Protein AF-A0A2H3AZ36-F1 (afdb_monomer_lite)

Sequence (146 aa):
MPSKEEVLPPAELITTQDRRTPNEVPVSKGQKMCFSYVYNSMPSIWSKDTGEWILNFLDDDKRRGRLGVCEPALVLVLALDNWRFAMMEIEMIIVELLRVLEFSLPRDGLLIRHYPGSQMVIPLVSGKTGDGAQVPLCVKVVERQA

Radius of gyration: 20.53 Å; chains: 1; bounding box: 47×35×55 Å

pLDDT: mean 74.89, std 15.52, range [36.19, 95.94]

Organism: NCBI:txid1076256

Foldseek 3Di:
DAQAKDKDADPDQDQDPVRDRDRIDTDHHPDDDDAFLCVQQDCVPPNDPSVDDDPQLVDPVVVPDDPPSPDPRPVQVVPDPPSVVVVVVVVVVVVVCVVFKDKDADPVGFDWDADPPDSDRFTDTVPPPVVGGDDDIDMDTDDDDD

Secondary structure (DSSP, 8-state):
--SS-EEEPPSS----TTS---S-EEE-TTPPP---GGGGG-HHHH-S-TTS---GGG-GGGSSS-TTSSS--HHHHHH-TTHHHHHHHHHHHHHHHHHHEEEE--TT---EEEPTT-SS--EEETT-GGG-S----EEEE-----

Structure (mmCIF, N/CA/C/O backbone):
data_AF-A0A2H3AZ36-F1
#
_entry.id   AF-A0A2H3AZ36-F1
#
loop_
_atom_site.group_PDB
_atom_site.id
_atom_site.type_symbol
_atom_site.label_atom_id
_atom_site.label_alt_id
_atom_site.label_comp_id
_atom_site.label_asym_id
_atom_site.label_entity_id
_atom_site.label_seq_id
_atom_site.pdbx_PDB_ins_code
_atom_site.Cartn_x
_atom_site.Cartn_y
_atom_site.Cartn_z
_atom_site.occupancy
_atom_site.B_iso_or_equiv
_atom_site.auth_seq_id
_atom_site.auth_comp_id
_atom_site.auth_asym_id
_atom_site.auth_atom_id
_atom_site.pdbx_PDB_model_num
ATOM 1 N N . MET A 1 1 ? 14.866 -9.751 -16.834 1.00 60.44 1 MET A N 1
ATOM 2 C CA . MET A 1 1 ? 15.917 -9.021 -17.580 1.00 60.44 1 MET A CA 1
ATOM 3 C C . MET A 1 1 ? 15.891 -9.518 -19.015 1.00 60.44 1 MET A C 1
ATOM 5 O O . MET A 1 1 ? 15.841 -10.736 -19.177 1.00 60.44 1 MET A O 1
ATOM 9 N N . PRO A 1 2 ? 15.907 -8.636 -20.025 1.00 69.44 2 PRO A N 1
ATOM 10 C CA . PRO A 1 2 ? 15.908 -9.042 -21.428 1.00 69.44 2 PRO A CA 1
ATOM 11 C C . PRO A 1 2 ? 17.148 -9.884 -21.727 1.00 69.44 2 PRO A C 1
ATOM 13 O O . PRO A 1 2 ? 18.273 -9.473 -21.426 1.00 69.44 2 PRO A O 1
ATOM 16 N N . SER A 1 3 ? 16.952 -11.076 -22.290 1.00 77.19 3 SER A N 1
ATOM 17 C CA . SER A 1 3 ? 18.051 -11.970 -22.681 1.00 77.19 3 SER A CA 1
ATOM 18 C C . SER A 1 3 ? 18.656 -11.596 -24.040 1.00 77.19 3 SER A C 1
ATOM 20 O O . SER A 1 3 ? 19.751 -12.061 -24.377 1.00 77.19 3 SER A O 1
ATOM 22 N N . LYS A 1 4 ? 17.968 -10.735 -24.799 1.00 83.31 4 LYS A N 1
ATOM 23 C CA . LYS A 1 4 ? 18.322 -10.229 -26.129 1.00 83.31 4 LYS A CA 1
ATOM 24 C C . LYS A 1 4 ? 17.857 -8.776 -26.271 1.00 83.31 4 LYS A C 1
ATOM 26 O O . LYS A 1 4 ? 17.109 -8.295 -25.423 1.00 83.31 4 LYS A O 1
ATOM 31 N N . GLU A 1 5 ? 18.331 -8.113 -27.320 1.00 85.75 5 GLU A N 1
ATOM 32 C CA . GLU A 1 5 ? 17.813 -6.812 -27.753 1.00 85.75 5 GLU A CA 1
ATOM 33 C C . GLU A 1 5 ? 16.342 -6.957 -28.149 1.00 85.75 5 GLU A C 1
ATOM 35 O O . GLU A 1 5 ? 15.979 -7.909 -28.846 1.00 85.75 5 GLU A O 1
ATOM 40 N N . GLU A 1 6 ? 15.509 -6.028 -27.700 1.00 84.19 6 GLU A N 1
ATOM 41 C CA . GLU A 1 6 ? 14.070 -6.052 -27.941 1.00 84.19 6 GLU A CA 1
ATOM 42 C C . GLU A 1 6 ? 13.572 -4.637 -28.234 1.00 84.19 6 GLU A C 1
ATOM 44 O O . GLU A 1 6 ? 14.095 -3.654 -27.709 1.00 84.19 6 GLU A O 1
ATOM 49 N N . VAL A 1 7 ? 12.565 -4.524 -29.094 1.00 83.44 7 VAL A N 1
ATOM 50 C CA . VAL A 1 7 ? 11.906 -3.253 -29.397 1.00 83.44 7 VAL A CA 1
ATOM 51 C C . VAL A 1 7 ? 10.455 -3.388 -28.972 1.00 83.44 7 VAL A C 1
ATOM 53 O O . VAL A 1 7 ? 9.731 -4.230 -29.500 1.00 83.44 7 VAL A O 1
ATOM 56 N N . LEU A 1 8 ? 10.044 -2.582 -27.993 1.00 79.38 8 LEU A N 1
ATOM 57 C CA . LEU A 1 8 ? 8.681 -2.594 -27.476 1.00 79.38 8 LEU A CA 1
ATOM 58 C C . LEU A 1 8 ? 7.859 -1.485 -28.146 1.00 79.38 8 LEU A C 1
ATOM 60 O O . LEU A 1 8 ? 8.301 -0.331 -28.163 1.00 79.38 8 LEU A O 1
ATOM 64 N N . PRO A 1 9 ? 6.657 -1.787 -28.666 1.00 76.25 9 PRO A N 1
ATOM 65 C CA . PRO A 1 9 ? 5.740 -0.746 -29.096 1.00 76.25 9 PRO A CA 1
ATOM 66 C C . PRO A 1 9 ? 5.224 0.027 -27.864 1.00 76.25 9 PRO A C 1
ATOM 68 O O . PRO A 1 9 ? 4.875 -0.591 -26.852 1.00 76.25 9 PRO A O 1
ATOM 71 N N . PRO A 1 10 ? 5.155 1.367 -27.912 1.00 71.56 10 PRO A N 1
ATOM 72 C CA . PRO A 1 10 ? 4.511 2.160 -26.877 1.00 71.56 10 PRO A CA 1
ATOM 73 C C . PRO A 1 10 ? 3.030 1.783 -26.767 1.00 71.56 10 PRO A C 1
ATOM 75 O O . PRO A 1 10 ? 2.327 1.723 -27.774 1.00 71.56 10 PRO A O 1
ATOM 78 N N . ALA A 1 11 ? 2.539 1.577 -25.544 1.00 67.88 11 ALA A N 1
ATOM 79 C CA . ALA A 1 11 ? 1.108 1.375 -25.302 1.00 67.88 11 ALA A CA 1
ATOM 80 C C . ALA A 1 11 ? 0.289 2.651 -25.585 1.00 67.88 11 ALA A C 1
ATOM 82 O O . ALA A 1 11 ? -0.858 2.579 -26.014 1.00 67.88 11 ALA A O 1
ATOM 83 N N . GLU A 1 12 ? 0.904 3.818 -25.377 1.00 69.75 12 GLU A N 1
ATOM 84 C CA . GLU A 1 12 ? 0.364 5.141 -25.684 1.00 69.75 12 GLU A CA 1
ATOM 85 C C . GLU A 1 12 ? 1.456 6.009 -26.304 1.00 69.75 12 GLU A C 1
ATOM 87 O O . GLU A 1 12 ? 2.645 5.747 -26.121 1.00 69.75 12 GLU A O 1
ATOM 92 N N . LEU A 1 13 ? 1.066 7.066 -27.018 1.00 68.38 13 LEU A N 1
ATOM 93 C CA . LEU A 1 13 ? 2.015 8.024 -27.579 1.00 68.38 13 LEU A CA 1
ATOM 94 C C . LEU A 1 13 ? 2.757 8.754 -26.454 1.00 68.38 13 LEU A C 1
ATOM 96 O O . LEU A 1 13 ? 2.206 9.615 -25.769 1.00 68.38 13 LEU A O 1
ATOM 100 N N . ILE A 1 14 ? 4.035 8.425 -26.288 1.00 68.56 14 ILE A N 1
ATOM 101 C CA . ILE A 1 14 ? 4.908 9.057 -25.300 1.00 68.56 14 ILE A CA 1
ATOM 102 C C . ILE A 1 14 ? 5.576 10.254 -25.969 1.00 68.56 14 ILE A C 1
ATOM 104 O O . ILE A 1 14 ? 6.218 10.108 -27.005 1.00 68.56 14 ILE A O 1
ATOM 108 N N . THR A 1 15 ? 5.452 11.443 -25.382 1.00 73.12 15 THR A N 1
ATOM 109 C CA . THR A 1 15 ? 6.236 12.607 -25.816 1.00 73.12 15 THR A CA 1
ATOM 110 C C . THR A 1 15 ? 7.503 12.675 -24.975 1.00 73.12 15 THR A C 1
ATOM 112 O O . THR A 1 15 ? 7.434 12.845 -23.757 1.00 73.12 15 THR A O 1
ATOM 115 N N . THR A 1 16 ? 8.667 12.520 -25.602 1.00 73.88 16 THR A N 1
ATOM 116 C CA . THR A 1 16 ? 9.954 12.662 -24.910 1.00 73.88 16 THR A CA 1
ATOM 117 C C . THR A 1 16 ? 10.250 14.131 -24.598 1.00 73.88 16 THR A C 1
ATOM 119 O O . THR A 1 16 ? 9.634 15.034 -25.167 1.00 73.88 16 THR A O 1
ATOM 122 N N . GLN A 1 17 ? 11.217 14.401 -23.710 1.00 74.62 17 GLN A N 1
ATOM 123 C CA . GLN A 1 17 ? 11.655 15.777 -23.410 1.00 74.62 17 GLN A CA 1
ATOM 124 C C . GLN A 1 17 ? 12.080 16.549 -24.671 1.00 74.62 17 GLN A C 1
ATOM 126 O O . GLN A 1 17 ? 11.852 17.754 -24.763 1.00 74.62 17 GLN A O 1
ATOM 131 N N . ASP A 1 18 ? 12.575 15.835 -25.683 1.00 79.81 18 ASP A N 1
ATOM 132 C CA . ASP A 1 18 ? 12.947 16.377 -26.994 1.00 79.81 18 ASP A CA 1
ATOM 133 C C . ASP A 1 18 ? 11.742 16.663 -27.911 1.00 79.81 18 ASP A C 1
ATOM 135 O O . ASP A 1 18 ? 11.917 16.954 -29.096 1.00 79.81 18 ASP A O 1
ATOM 139 N N . ARG A 1 19 ? 10.510 16.545 -27.393 1.00 70.12 19 ARG A N 1
ATOM 140 C CA . ARG A 1 19 ? 9.236 16.671 -28.124 1.00 70.12 19 ARG A CA 1
ATOM 141 C C . ARG A 1 19 ? 9.100 15.710 -29.304 1.00 70.12 19 ARG A C 1
ATOM 143 O O . ARG A 1 19 ? 8.378 15.989 -30.258 1.00 70.12 19 ARG A O 1
ATOM 150 N N . ARG A 1 20 ? 9.785 14.569 -29.244 1.00 73.06 20 ARG A N 1
ATOM 151 C CA . ARG A 1 20 ? 9.627 13.491 -30.221 1.00 73.06 20 ARG A CA 1
ATOM 152 C C . ARG A 1 20 ? 8.598 12.503 -29.693 1.00 73.06 20 ARG A C 1
ATOM 154 O O . ARG A 1 20 ? 8.553 12.228 -28.497 1.00 73.06 20 ARG A O 1
ATOM 161 N N . THR A 1 21 ? 7.799 11.957 -30.596 1.00 69.31 21 THR A N 1
ATOM 162 C CA . THR A 1 21 ? 6.872 10.856 -30.324 1.00 69.31 21 THR A CA 1
ATOM 163 C C . THR A 1 21 ? 7.433 9.593 -30.968 1.00 69.31 21 THR A C 1
ATOM 165 O O . THR A 1 21 ? 7.112 9.304 -32.123 1.00 69.31 21 THR A O 1
ATOM 168 N N . PRO A 1 22 ? 8.369 8.894 -30.306 1.00 71.06 22 PRO A N 1
ATOM 169 C CA . PRO A 1 22 ? 8.894 7.646 -30.832 1.00 71.06 22 PRO A CA 1
ATOM 170 C C . PRO A 1 22 ? 7.781 6.592 -30.877 1.00 71.06 22 PRO A C 1
ATOM 172 O O . PRO A 1 22 ? 7.074 6.383 -29.895 1.00 71.06 22 PRO A O 1
ATOM 175 N N . ASN A 1 23 ? 7.652 5.918 -32.021 1.00 73.19 23 ASN A N 1
ATOM 176 C CA . ASN A 1 23 ? 6.723 4.798 -32.208 1.00 73.19 23 ASN A CA 1
ATOM 177 C C . ASN A 1 23 ? 7.281 3.471 -31.670 1.00 73.19 23 ASN A C 1
ATOM 179 O O . ASN A 1 23 ? 6.600 2.454 -31.727 1.00 73.19 23 ASN A O 1
ATOM 183 N N . GLU A 1 24 ? 8.519 3.476 -31.177 1.00 79.75 24 GLU A N 1
ATOM 184 C CA . GLU A 1 24 ? 9.259 2.298 -30.739 1.00 79.75 24 GLU A CA 1
ATOM 185 C C . GLU A 1 24 ? 10.145 2.661 -29.544 1.00 79.75 24 GLU A C 1
ATOM 187 O O . GLU A 1 24 ? 10.809 3.702 -29.541 1.00 79.75 24 GLU A O 1
ATOM 192 N N . VAL A 1 25 ? 10.159 1.799 -28.528 1.00 82.44 25 VAL A N 1
ATOM 193 C CA . VAL A 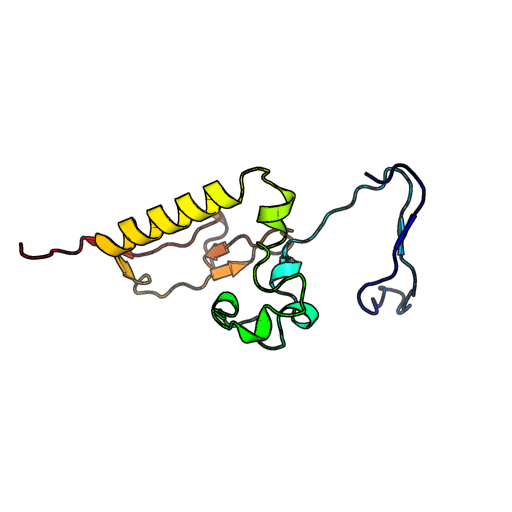1 25 ? 11.020 1.925 -27.350 1.00 82.44 25 VAL A CA 1
ATOM 194 C C . VAL A 1 25 ? 12.080 0.823 -27.414 1.00 82.44 25 VAL A C 1
ATOM 196 O O . VAL A 1 25 ? 11.759 -0.341 -27.155 1.00 82.44 25 VAL A O 1
ATOM 199 N N . PRO A 1 26 ? 13.338 1.145 -27.770 1.00 84.12 26 PRO A N 1
ATOM 200 C CA . PRO A 1 26 ? 14.409 0.160 -27.786 1.00 84.12 26 PRO A CA 1
ATOM 201 C C . PRO A 1 26 ? 14.804 -0.222 -26.357 1.00 84.12 26 PRO A C 1
ATOM 203 O O . PRO A 1 26 ? 14.949 0.631 -25.477 1.00 84.12 26 PRO A O 1
ATOM 206 N N . VAL A 1 27 ? 14.999 -1.517 -26.141 1.00 87.12 27 VAL A N 1
ATOM 207 C CA . VAL A 1 27 ? 15.412 -2.113 -24.875 1.00 87.12 27 VAL A CA 1
ATOM 208 C C . VAL A 1 27 ? 16.683 -2.914 -25.105 1.00 87.12 27 VAL A C 1
ATOM 210 O O . VAL A 1 27 ? 16.680 -3.928 -25.808 1.00 87.12 27 VAL A O 1
ATOM 213 N N . SER A 1 28 ? 17.757 -2.507 -24.432 1.00 89.38 28 SER A N 1
ATOM 214 C CA . SER A 1 28 ? 19.023 -3.225 -24.520 1.00 89.38 28 SER A CA 1
ATOM 215 C C . SER A 1 28 ? 19.029 -4.522 -23.720 1.00 89.38 28 SER A C 1
ATOM 217 O O . SER A 1 28 ? 18.405 -4.643 -22.657 1.00 89.38 28 SER A O 1
ATOM 219 N N . LYS A 1 29 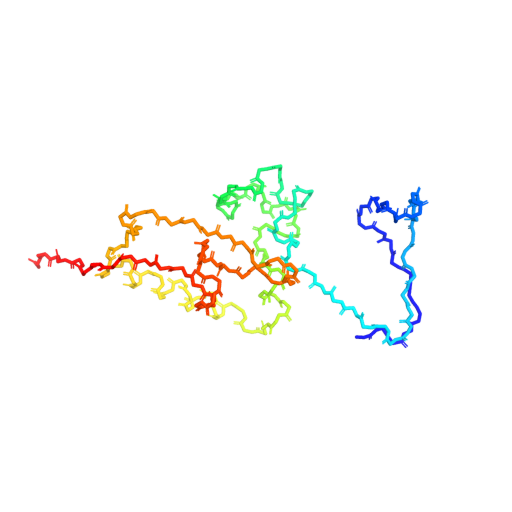? 19.807 -5.502 -24.187 1.00 87.00 29 LYS A N 1
ATOM 220 C CA . LYS A 1 29 ? 20.042 -6.742 -23.446 1.00 87.00 29 LYS A CA 1
ATOM 221 C C . LYS A 1 29 ? 20.581 -6.425 -22.048 1.00 87.00 29 LYS A C 1
ATOM 223 O O . LYS A 1 29 ? 21.545 -5.684 -21.882 1.00 87.00 29 LYS A O 1
ATOM 228 N N . GLY A 1 30 ? 19.973 -7.023 -21.024 1.00 85.62 30 GLY A N 1
ATOM 229 C CA . GLY A 1 30 ? 20.356 -6.795 -19.628 1.00 85.62 30 GLY A CA 1
ATOM 230 C C . GLY A 1 30 ? 19.925 -5.443 -19.042 1.00 85.62 30 GLY A C 1
ATOM 231 O O . GLY A 1 30 ? 20.242 -5.176 -17.882 1.00 85.62 30 GLY A O 1
ATOM 232 N N . GLN A 1 31 ? 19.181 -4.612 -19.782 1.00 87.62 31 GLN A N 1
ATOM 233 C CA . GLN A 1 31 ? 18.624 -3.368 -19.254 1.00 87.62 31 GLN A CA 1
ATOM 234 C C . GLN A 1 31 ? 17.679 -3.659 -18.083 1.00 87.62 31 GLN A C 1
ATOM 236 O O . GLN A 1 31 ? 16.770 -4.492 -18.173 1.00 87.62 31 GLN A O 1
ATOM 241 N N . LYS A 1 32 ? 17.889 -2.949 -16.968 1.00 83.75 32 LYS A N 1
ATOM 242 C CA . LYS A 1 32 ? 16.994 -3.023 -15.814 1.00 83.75 32 LYS A CA 1
ATOM 243 C C . LYS A 1 32 ? 15.703 -2.287 -16.147 1.00 83.75 32 LYS A C 1
ATOM 245 O O . LYS A 1 32 ? 15.716 -1.081 -16.375 1.00 83.75 32 LYS A O 1
ATOM 250 N N . MET A 1 33 ? 14.600 -3.019 -16.149 1.00 78.75 33 MET A N 1
ATOM 251 C CA . MET A 1 33 ? 13.264 -2.446 -16.240 1.00 78.75 33 MET A CA 1
ATOM 252 C C . MET A 1 33 ? 12.680 -2.310 -14.849 1.00 78.75 33 MET A C 1
ATOM 254 O O . MET A 1 33 ? 12.872 -3.190 -14.008 1.00 78.75 33 MET A O 1
ATOM 258 N N . CYS A 1 34 ? 11.932 -1.235 -14.636 1.00 74.50 34 CYS A N 1
ATOM 259 C CA . CYS A 1 34 ? 11.030 -1.161 -13.510 1.00 74.50 34 CYS A CA 1
ATOM 260 C C . CYS A 1 34 ? 9.603 -0.949 -14.002 1.00 74.50 34 CYS A C 1
ATOM 262 O O . CYS A 1 34 ? 9.355 -0.105 -14.863 1.00 74.50 34 CYS A O 1
ATOM 264 N N . PHE A 1 35 ? 8.684 -1.725 -13.441 1.00 73.44 35 PHE A N 1
ATOM 265 C CA . PHE A 1 35 ? 7.263 -1.608 -13.699 1.00 73.44 35 PHE A CA 1
ATOM 266 C C . PHE A 1 35 ? 6.648 -0.728 -12.621 1.00 73.44 35 PHE A C 1
ATOM 268 O O . PHE A 1 35 ? 6.854 -0.951 -11.429 1.00 73.44 35 PHE A O 1
ATOM 275 N N . SER A 1 36 ? 5.903 0.286 -13.045 1.00 72.06 36 SER A N 1
ATOM 276 C CA . SER A 1 36 ? 5.182 1.138 -12.112 1.00 72.06 36 SER A CA 1
ATOM 277 C C . SER A 1 36 ? 3.828 0.522 -11.785 1.00 72.06 36 SER A C 1
ATOM 279 O O . SER A 1 36 ? 3.040 0.217 -12.681 1.00 72.06 36 SER A O 1
ATOM 281 N N . TYR A 1 37 ? 3.520 0.390 -10.497 1.00 70.38 37 TYR A N 1
ATOM 282 C CA . TYR A 1 37 ? 2.233 -0.138 -10.043 1.00 70.38 37 TYR A CA 1
ATOM 283 C C . TYR A 1 37 ? 1.095 0.883 -10.171 1.00 70.38 37 TYR A C 1
ATOM 285 O O . TYR A 1 37 ? -0.069 0.528 -9.978 1.00 70.38 37 TYR A O 1
ATOM 293 N N . VAL A 1 38 ? 1.411 2.126 -10.564 1.00 66.81 38 VAL A N 1
ATOM 294 C CA . VAL A 1 38 ? 0.425 3.160 -10.930 1.00 66.81 38 VAL A CA 1
ATOM 295 C C . VAL A 1 38 ? -0.405 2.779 -12.160 1.00 66.81 38 VAL A C 1
ATOM 297 O O . VAL A 1 38 ? -1.424 3.411 -12.416 1.00 66.81 38 VAL A O 1
ATOM 300 N N . TYR A 1 39 ? -0.019 1.718 -12.885 1.00 71.62 39 TYR A N 1
ATOM 301 C CA . TYR A 1 39 ? -0.851 1.077 -13.907 1.00 71.62 39 TYR A CA 1
ATOM 302 C C . TYR A 1 39 ? -2.285 0.831 -13.415 1.00 71.62 39 TYR A C 1
ATOM 304 O O . TYR A 1 39 ? -3.239 1.068 -14.151 1.00 71.62 39 TYR A O 1
ATOM 312 N N . ASN A 1 40 ? -2.449 0.423 -12.149 1.00 70.88 40 ASN A N 1
ATOM 313 C CA . ASN A 1 40 ? -3.757 0.131 -11.547 1.00 70.88 40 ASN A CA 1
ATOM 314 C C . ASN A 1 40 ? -4.632 1.380 -11.325 1.00 70.88 40 ASN A C 1
ATOM 316 O O . ASN A 1 40 ? -5.760 1.270 -10.859 1.00 70.88 40 ASN A O 1
ATOM 320 N N . SER A 1 41 ? -4.113 2.570 -11.625 1.00 69.69 41 SER A N 1
ATOM 321 C CA . SER A 1 41 ? -4.818 3.849 -11.507 1.00 69.69 41 SER A CA 1
ATOM 322 C C . SER A 1 41 ? -4.815 4.625 -12.828 1.00 69.69 41 SER A C 1
ATOM 324 O O . SER A 1 41 ? -5.100 5.821 -12.835 1.00 69.69 41 SER A O 1
ATOM 326 N N . MET A 1 42 ? -4.464 3.972 -13.944 1.00 73.00 42 MET A N 1
ATOM 327 C CA . MET A 1 42 ? -4.333 4.618 -15.248 1.00 73.00 42 MET A CA 1
ATOM 328 C C . MET A 1 42 ? -5.699 4.737 -15.959 1.00 73.00 42 MET A C 1
ATOM 330 O O . MET A 1 42 ? -6.321 3.707 -16.241 1.00 73.00 42 MET A O 1
ATOM 334 N N . PRO A 1 43 ? -6.173 5.957 -16.294 1.00 71.50 43 PRO A N 1
ATOM 335 C CA . PRO A 1 43 ? -7.524 6.155 -16.837 1.00 71.50 43 PRO A CA 1
ATOM 336 C C . PRO A 1 43 ? -7.796 5.512 -18.188 1.00 71.50 43 PRO A C 1
ATOM 338 O O . PRO A 1 43 ? -8.928 5.127 -18.482 1.00 71.50 43 PRO A O 1
ATOM 341 N N . SER A 1 44 ? -6.765 5.373 -19.015 1.00 70.56 44 SER A N 1
ATOM 342 C CA . SER A 1 44 ? -6.875 4.724 -20.320 1.00 70.56 44 SER A CA 1
ATOM 343 C C . SER A 1 44 ? -7.231 3.241 -20.231 1.00 70.56 44 SER A C 1
ATOM 345 O O . SER A 1 44 ? -7.815 2.702 -21.168 1.00 70.56 44 SER A O 1
ATOM 347 N N . ILE A 1 45 ? -6.931 2.595 -19.101 1.00 70.56 45 ILE A N 1
ATOM 348 C CA . ILE A 1 45 ? -7.195 1.173 -18.861 1.00 70.56 45 ILE A CA 1
ATOM 349 C C . ILE A 1 45 ? -8.419 0.992 -17.959 1.00 70.56 45 ILE A C 1
ATOM 351 O O . ILE A 1 45 ? -9.296 0.183 -18.259 1.00 70.56 45 ILE A O 1
ATOM 355 N N . TRP A 1 46 ? -8.498 1.760 -16.869 1.00 67.75 46 TRP A N 1
ATOM 356 C CA . TRP A 1 46 ? -9.469 1.546 -15.790 1.00 67.75 46 TRP A CA 1
ATOM 357 C C . TRP A 1 46 ? -10.720 2.441 -15.863 1.00 67.75 46 TRP A C 1
ATOM 359 O O . TRP A 1 46 ? -11.552 2.374 -14.961 1.00 67.75 46 TRP A O 1
ATOM 369 N N . SER A 1 47 ? -10.912 3.190 -16.961 1.00 61.28 47 SER A N 1
ATOM 370 C CA . SER A 1 47 ? -11.957 4.214 -17.205 1.00 61.28 47 SER A CA 1
ATOM 371 C C . SER A 1 47 ? -11.627 5.614 -16.666 1.00 61.28 47 SER A C 1
ATOM 373 O O . SER A 1 47 ? -10.695 5.787 -15.896 1.00 61.28 47 SER A O 1
ATOM 375 N N . LYS A 1 48 ? -12.365 6.640 -17.117 1.00 57.22 48 LYS A N 1
ATOM 376 C CA . LYS A 1 48 ? -12.031 8.067 -16.924 1.00 57.22 48 LYS A CA 1
ATOM 377 C C . LYS A 1 48 ? -12.068 8.535 -15.458 1.00 57.22 48 LYS A C 1
ATOM 379 O O . LYS A 1 48 ? -11.361 9.483 -15.129 1.00 57.22 48 LYS A O 1
ATOM 384 N N . ASP A 1 49 ? -12.817 7.849 -14.595 1.00 57.34 49 ASP A N 1
ATOM 385 C CA . ASP A 1 49 ? -13.011 8.213 -13.184 1.00 57.34 49 ASP A CA 1
ATOM 386 C C . ASP A 1 49 ? -12.101 7.404 -12.242 1.00 57.34 49 ASP A C 1
ATOM 388 O O . ASP A 1 49 ? -12.540 6.819 -11.256 1.00 57.34 49 ASP A O 1
ATOM 392 N N . THR A 1 50 ? -10.792 7.371 -12.513 1.00 55.19 50 THR A N 1
ATOM 393 C CA . THR A 1 50 ? -9.802 6.643 -11.682 1.00 55.19 50 THR A CA 1
ATOM 394 C C . THR A 1 50 ? -9.554 7.241 -10.297 1.00 55.19 50 THR A C 1
ATOM 396 O O . THR A 1 50 ? -8.707 6.740 -9.557 1.00 55.19 50 THR A O 1
ATOM 399 N N . GLY A 1 51 ? -10.236 8.337 -9.959 1.00 57.84 51 GLY A N 1
ATOM 400 C CA . GLY A 1 51 ? -10.198 8.950 -8.632 1.00 57.84 51 GLY A CA 1
ATOM 401 C C . GLY A 1 51 ? -11.224 8.369 -7.661 1.00 57.84 51 GLY A C 1
ATOM 402 O O . GLY A 1 51 ? -11.089 8.574 -6.456 1.00 57.84 51 GLY A O 1
ATOM 403 N N . GLU A 1 52 ? -12.224 7.643 -8.161 1.00 61.03 52 GLU A N 1
ATOM 404 C CA . GLU A 1 52 ? -13.263 7.035 -7.337 1.00 61.03 52 GLU A CA 1
ATOM 405 C C . GLU A 1 52 ? -13.034 5.532 -7.199 1.00 61.03 52 GLU A C 1
ATOM 407 O O . GLU A 1 52 ? -12.583 4.844 -8.118 1.00 61.03 52 GLU A O 1
ATOM 412 N N . TRP A 1 53 ? -13.328 5.002 -6.014 1.00 60.91 53 TRP A N 1
ATOM 413 C CA . TRP A 1 53 ? -13.276 3.567 -5.793 1.00 60.91 53 TRP A CA 1
ATOM 414 C C . TRP A 1 53 ? -14.525 2.923 -6.395 1.00 60.91 53 TRP A C 1
ATOM 416 O O . TRP A 1 53 ? -15.624 3.065 -5.862 1.00 60.91 53 TRP A O 1
ATOM 426 N N . ILE A 1 54 ? -14.356 2.226 -7.517 1.00 59.47 54 ILE A N 1
ATOM 427 C CA . ILE A 1 54 ? -15.458 1.582 -8.234 1.00 59.47 54 ILE A CA 1
ATOM 428 C C . ILE A 1 54 ? -15.367 0.062 -8.054 1.00 59.47 54 ILE A C 1
ATOM 430 O O . ILE A 1 54 ? -14.390 -0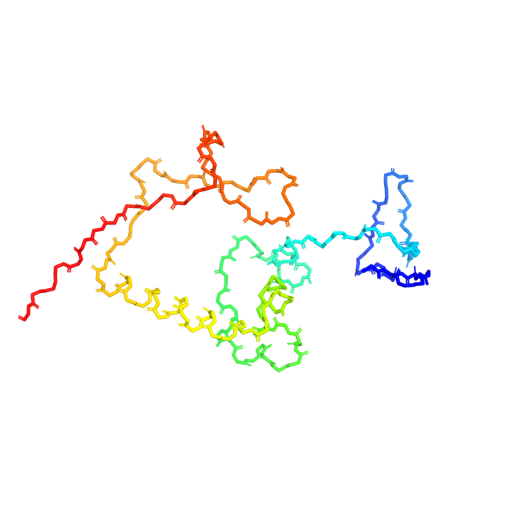.567 -8.463 1.00 59.47 54 ILE A O 1
ATOM 434 N N . LEU A 1 55 ? -16.427 -0.551 -7.514 1.00 57.16 55 LEU A N 1
ATOM 435 C CA . LEU A 1 55 ? -16.635 -2.009 -7.443 1.00 57.16 55 LEU A CA 1
ATOM 436 C C . LEU A 1 55 ? -16.961 -2.614 -8.827 1.00 57.16 55 LEU A C 1
ATOM 438 O O . LEU A 1 55 ? -17.947 -3.323 -9.017 1.00 57.16 55 LEU A O 1
ATOM 442 N N . ASN A 1 56 ? -16.130 -2.354 -9.835 1.00 58.41 56 ASN A N 1
ATOM 443 C CA . ASN A 1 56 ? -16.366 -2.833 -11.204 1.00 58.41 56 ASN A CA 1
ATOM 444 C C . ASN A 1 56 ? -16.319 -4.369 -11.343 1.00 58.41 56 ASN A C 1
ATOM 446 O O . ASN A 1 56 ? -16.680 -4.895 -12.393 1.00 58.41 56 ASN A O 1
ATOM 450 N N . PHE A 1 57 ? -15.904 -5.094 -10.300 1.00 55.88 57 PHE A N 1
ATOM 451 C CA . PHE A 1 57 ? -15.825 -6.556 -10.288 1.00 55.88 57 PHE A CA 1
ATOM 452 C C . PHE A 1 57 ? -17.176 -7.268 -10.093 1.00 55.88 57 PHE A C 1
ATOM 454 O O . PHE A 1 57 ? -17.246 -8.483 -10.304 1.00 55.88 57 PHE A O 1
ATOM 461 N N . LEU A 1 58 ? -18.229 -6.547 -9.683 1.00 53.34 58 LEU A N 1
ATOM 462 C CA . LEU A 1 58 ? -19.579 -7.098 -9.481 1.00 53.34 58 LEU A CA 1
ATOM 463 C C . LEU A 1 58 ? -20.450 -7.084 -10.746 1.00 53.34 58 LEU A C 1
ATOM 465 O O . LEU A 1 58 ? -21.532 -7.661 -10.745 1.00 53.34 58 LEU A O 1
ATOM 469 N N . ASP A 1 59 ? -19.998 -6.421 -11.807 1.00 57.56 59 ASP A N 1
ATOM 470 C CA . ASP A 1 59 ? -20.776 -6.207 -13.025 1.00 57.56 59 ASP A CA 1
ATOM 471 C C . ASP A 1 59 ? -20.481 -7.326 -14.043 1.00 57.56 59 ASP A C 1
ATOM 473 O O . ASP A 1 59 ? -19.443 -7.326 -14.716 1.00 57.56 59 ASP A O 1
ATOM 477 N N . ASP A 1 60 ? -21.365 -8.327 -14.113 1.00 54.12 60 ASP A N 1
ATOM 478 C CA . ASP A 1 60 ? -21.174 -9.549 -14.912 1.00 54.12 60 ASP A CA 1
ATOM 479 C C . ASP A 1 60 ? -21.018 -9.274 -16.419 1.00 54.12 60 ASP A C 1
ATOM 481 O O . ASP A 1 60 ? -20.254 -9.966 -17.101 1.00 54.12 60 ASP A O 1
ATOM 485 N N . ASP A 1 61 ? -21.650 -8.218 -16.937 1.00 55.03 61 ASP A N 1
ATOM 486 C CA . ASP A 1 61 ? -21.569 -7.842 -18.354 1.00 55.03 61 ASP A CA 1
ATOM 487 C C . ASP A 1 61 ? -20.174 -7.338 -18.759 1.00 55.03 61 ASP A C 1
ATOM 489 O O . ASP A 1 61 ? -19.783 -7.435 -19.925 1.00 55.03 61 ASP A O 1
ATOM 493 N N . LYS A 1 62 ? -19.358 -6.869 -17.804 1.00 50.28 62 LYS A N 1
ATOM 494 C CA . LYS A 1 62 ? -17.978 -6.424 -18.068 1.00 50.28 62 LYS A CA 1
ATOM 495 C C . LYS A 1 62 ? -16.960 -7.569 -18.044 1.00 50.28 62 LYS A C 1
ATOM 497 O O . LYS A 1 62 ? -15.831 -7.369 -18.491 1.00 50.28 62 LYS A O 1
ATOM 502 N N . ARG A 1 63 ? -17.340 -8.771 -17.586 1.00 46.41 63 ARG A N 1
ATOM 503 C CA . ARG A 1 63 ? -16.454 -9.952 -17.507 1.00 46.41 63 ARG A CA 1
ATOM 504 C C . ARG A 1 63 ? -16.209 -10.621 -18.863 1.00 46.41 63 ARG A C 1
ATOM 506 O O . ARG A 1 63 ? -15.181 -11.270 -19.055 1.00 46.41 63 ARG A O 1
ATOM 513 N N . ARG A 1 64 ? -17.126 -10.472 -19.825 1.00 36.75 64 ARG A N 1
ATOM 514 C CA . ARG A 1 64 ? -17.023 -11.094 -21.154 1.00 36.75 64 ARG A CA 1
ATOM 515 C C . ARG A 1 64 ? -16.250 -10.197 -22.121 1.00 36.75 64 ARG A C 1
ATOM 517 O O . ARG A 1 64 ? -16.809 -9.297 -22.731 1.00 36.75 64 ARG A O 1
ATOM 524 N N . GLY A 1 65 ? -14.959 -10.473 -22.291 1.00 38.00 65 GLY A N 1
ATOM 525 C CA . GLY A 1 65 ? -14.176 -9.956 -23.425 1.00 38.00 65 GLY A CA 1
ATOM 526 C C . GLY A 1 65 ? -13.045 -8.990 -23.080 1.00 38.00 65 GLY A C 1
ATOM 527 O O . GLY A 1 65 ? -12.345 -8.541 -23.981 1.00 38.00 65 GLY A O 1
ATOM 528 N N . ARG A 1 66 ? -12.813 -8.705 -21.796 1.00 38.47 66 ARG A N 1
ATOM 529 C CA . ARG A 1 66 ? -11.608 -8.013 -21.330 1.00 38.47 66 ARG A CA 1
ATOM 530 C C . ARG A 1 66 ? -10.864 -8.915 -20.359 1.00 38.47 66 ARG A C 1
ATOM 532 O O . ARG A 1 66 ? -11.305 -9.113 -19.230 1.00 38.47 66 ARG A O 1
ATOM 539 N N . LEU A 1 67 ? -9.746 -9.461 -20.827 1.00 36.19 67 LEU A N 1
ATOM 540 C CA . LEU A 1 67 ? -8.673 -9.972 -19.979 1.00 36.19 67 LEU A CA 1
ATOM 541 C C . LEU A 1 67 ? -8.295 -8.813 -19.031 1.00 36.19 67 LEU A C 1
ATOM 543 O O . LEU A 1 67 ? -7.655 -7.863 -19.472 1.00 36.19 67 LEU A O 1
ATOM 547 N N . GLY A 1 68 ? -8.849 -8.768 -17.815 1.00 38.81 68 GLY A N 1
ATOM 548 C CA . GLY A 1 68 ? -8.590 -7.657 -16.886 1.00 38.81 68 GLY A CA 1
ATOM 549 C C . GLY A 1 68 ? -9.708 -7.218 -15.934 1.00 38.81 68 GLY A C 1
ATOM 550 O O . GLY A 1 68 ? -9.432 -6.413 -15.056 1.00 38.81 68 GLY A O 1
ATOM 551 N N . VAL A 1 69 ? -10.951 -7.713 -16.031 1.00 42.06 69 VAL A N 1
ATOM 552 C CA . VAL A 1 69 ? -12.037 -7.224 -15.133 1.00 42.06 69 VAL A CA 1
ATOM 553 C C . VAL A 1 69 ? -12.126 -7.975 -13.793 1.00 42.06 69 VAL A C 1
ATOM 555 O O . VAL A 1 69 ? -12.721 -7.486 -12.836 1.00 42.06 69 VAL A O 1
ATOM 558 N N . CYS A 1 70 ? -11.459 -9.119 -13.666 1.00 42.44 70 CYS A N 1
ATOM 559 C CA . CYS A 1 70 ? -11.230 -9.800 -12.385 1.00 42.44 70 CYS A CA 1
ATOM 560 C C . CYS A 1 70 ? -9.813 -10.386 -12.332 1.00 42.44 70 CYS A C 1
ATOM 562 O O . CYS A 1 70 ? -9.607 -11.471 -11.793 1.00 42.44 70 CYS A O 1
ATOM 564 N N . GLU A 1 71 ? -8.840 -9.707 -12.938 1.00 45.56 71 GLU A N 1
ATOM 565 C CA . GLU A 1 71 ? -7.443 -10.060 -12.709 1.00 45.56 71 GLU A CA 1
ATOM 566 C C . GLU A 1 71 ? -6.922 -9.175 -11.578 1.00 45.56 71 GLU A C 1
ATOM 568 O O . GLU A 1 71 ? -7.183 -7.968 -11.587 1.00 45.56 71 GLU A O 1
ATOM 573 N N . PRO A 1 72 ? -6.263 -9.757 -10.562 1.00 50.44 72 PRO A N 1
ATOM 574 C CA . PRO A 1 72 ? -5.663 -8.978 -9.497 1.00 50.44 72 PRO A CA 1
ATOM 575 C C . PRO A 1 72 ? -4.843 -7.834 -10.089 1.00 50.44 72 PRO A C 1
ATOM 577 O O . PRO A 1 72 ? -4.230 -8.002 -11.146 1.00 50.44 72 PRO A O 1
ATOM 580 N N . ALA A 1 73 ? -4.808 -6.691 -9.392 1.00 55.91 73 ALA A N 1
ATOM 581 C CA . ALA A 1 73 ? -3.820 -5.645 -9.647 1.00 55.91 73 ALA A CA 1
ATOM 582 C C . ALA A 1 73 ? -2.497 -6.318 -10.027 1.00 55.91 73 ALA A C 1
ATOM 584 O O . ALA A 1 73 ? -2.127 -7.271 -9.342 1.00 55.91 73 ALA A O 1
ATOM 585 N N . LEU A 1 74 ? -1.807 -5.868 -11.085 1.00 53.12 74 LEU A N 1
ATOM 586 C CA . LEU A 1 74 ? -0.584 -6.513 -11.615 1.00 53.12 74 LEU A CA 1
ATOM 587 C C . LEU A 1 74 ? 0.366 -7.017 -10.502 1.00 53.12 74 LEU A C 1
ATOM 589 O O . LEU A 1 74 ? 1.028 -8.040 -10.637 1.00 53.12 74 LEU A O 1
ATOM 593 N N . VAL A 1 75 ? 0.378 -6.286 -9.381 1.00 56.06 75 VAL A N 1
ATOM 594 C CA . VAL A 1 75 ? 0.990 -6.607 -8.086 1.00 56.06 75 VAL A CA 1
ATOM 595 C C . VAL A 1 75 ? 0.764 -8.056 -7.620 1.00 56.06 75 VAL A C 1
ATOM 597 O O . VAL A 1 75 ? 1.725 -8.720 -7.265 1.00 56.06 75 VAL A O 1
ATOM 600 N N . LEU A 1 76 ? -0.476 -8.543 -7.579 1.00 53.03 76 LEU A N 1
ATOM 601 C CA . LEU A 1 76 ? -0.859 -9.814 -6.954 1.00 53.03 76 LEU A CA 1
ATOM 602 C C . LEU A 1 76 ? -0.656 -11.010 -7.893 1.00 53.03 76 LEU A C 1
ATOM 604 O O . LEU A 1 76 ? -0.164 -12.039 -7.440 1.00 53.03 76 LEU A O 1
ATOM 608 N N . VAL A 1 77 ? -0.972 -10.872 -9.189 1.00 55.88 77 VAL A N 1
ATOM 609 C CA . VAL A 1 77 ? -0.775 -11.959 -10.174 1.00 55.88 77 VAL A CA 1
ATOM 610 C C . VAL A 1 77 ? 0.704 -12.242 -10.403 1.00 55.88 77 VAL A C 1
ATOM 612 O O . VAL A 1 77 ? 1.095 -13.397 -10.525 1.00 55.88 77 VAL A O 1
ATOM 615 N N . LEU A 1 78 ? 1.533 -11.197 -10.475 1.00 55.69 78 LEU A N 1
ATOM 616 C CA . LEU A 1 78 ? 2.947 -11.355 -10.813 1.00 55.69 78 LEU A CA 1
ATOM 617 C C . LEU A 1 78 ? 3.826 -11.724 -9.614 1.00 55.69 78 LEU A C 1
ATOM 619 O O . LEU A 1 78 ? 4.928 -12.225 -9.821 1.00 55.69 78 LEU A O 1
ATOM 623 N N . ALA A 1 79 ? 3.392 -11.442 -8.382 1.00 57.19 79 ALA A N 1
ATOM 624 C CA . ALA A 1 79 ? 4.253 -11.586 -7.210 1.00 57.19 79 ALA A CA 1
ATOM 625 C C . ALA A 1 79 ? 4.076 -12.904 -6.446 1.00 57.19 79 ALA A C 1
ATOM 627 O O . ALA A 1 79 ? 4.982 -13.258 -5.693 1.00 57.19 79 ALA A O 1
ATOM 628 N N . LEU A 1 80 ? 2.943 -13.611 -6.579 1.00 64.00 80 LEU A N 1
ATOM 629 C CA . LEU A 1 80 ? 2.617 -14.745 -5.705 1.00 64.00 80 LEU A CA 1
ATOM 630 C C . LEU A 1 80 ? 1.894 -15.880 -6.448 1.00 64.00 80 LEU A C 1
ATOM 632 O O . LEU A 1 80 ? 0.735 -15.736 -6.838 1.00 64.00 80 LEU A O 1
ATOM 636 N N . ASP A 1 81 ? 2.522 -17.059 -6.510 1.00 72.19 81 ASP A N 1
ATOM 637 C CA . ASP A 1 81 ? 1.905 -18.299 -7.024 1.00 72.19 81 ASP A CA 1
ATOM 638 C C . ASP A 1 81 ? 0.593 -18.651 -6.291 1.00 72.19 81 ASP A C 1
ATOM 640 O O . ASP A 1 81 ? -0.323 -19.240 -6.862 1.00 72.19 81 ASP A O 1
ATOM 644 N N . ASN A 1 82 ? 0.469 -18.218 -5.031 1.00 75.44 82 ASN A N 1
ATOM 645 C CA . ASN A 1 82 ? -0.668 -18.490 -4.149 1.00 75.44 82 ASN A CA 1
ATOM 646 C C . ASN A 1 82 ? -1.600 -17.281 -3.952 1.00 75.44 82 ASN A C 1
ATOM 648 O O . ASN A 1 82 ? -2.278 -17.189 -2.928 1.00 75.44 82 ASN A O 1
ATOM 652 N N . TRP A 1 83 ? -1.666 -16.345 -4.904 1.00 76.12 83 TRP A N 1
ATOM 653 C CA . TRP A 1 83 ? -2.463 -15.114 -4.761 1.00 76.12 83 TRP A CA 1
ATOM 654 C C . TRP A 1 83 ? -3.935 -15.363 -4.389 1.00 76.12 83 TRP A C 1
ATOM 656 O O . TRP A 1 83 ? -4.520 -14.578 -3.649 1.00 76.12 83 TRP A O 1
ATOM 666 N N . ARG A 1 84 ? -4.535 -16.470 -4.848 1.00 77.88 84 ARG A N 1
ATOM 667 C CA . ARG A 1 84 ? -5.921 -16.841 -4.505 1.00 77.88 84 ARG A CA 1
ATOM 668 C C . ARG A 1 84 ? -6.104 -17.097 -3.013 1.00 77.88 84 ARG A C 1
ATOM 670 O O . ARG A 1 84 ? -7.121 -16.713 -2.450 1.00 77.88 84 ARG A O 1
ATOM 677 N N . PHE A 1 85 ? -5.117 -17.736 -2.390 1.00 83.06 85 PHE A N 1
ATOM 678 C CA . PHE A 1 85 ? -5.130 -17.998 -0.957 1.00 83.06 85 PHE A CA 1
ATOM 679 C C . PHE A 1 85 ? -4.979 -16.693 -0.173 1.00 83.06 85 PHE A C 1
ATOM 681 O O . PHE A 1 85 ? -5.778 -16.425 0.714 1.00 83.06 85 PHE A O 1
ATOM 688 N N . ALA A 1 86 ? -4.048 -15.828 -0.588 1.00 82.81 86 ALA A N 1
ATOM 689 C CA . ALA A 1 86 ? -3.879 -14.507 0.017 1.00 82.81 86 ALA A CA 1
ATOM 690 C C . ALA A 1 86 ? -5.156 -13.650 -0.082 1.00 82.81 86 ALA A C 1
ATOM 692 O O . ALA A 1 86 ? -5.526 -12.985 0.881 1.00 82.81 86 ALA A O 1
ATOM 693 N N . MET A 1 87 ? -5.865 -13.691 -1.217 1.00 81.31 87 MET A N 1
ATOM 694 C CA . MET A 1 87 ? -7.150 -12.995 -1.366 1.00 81.31 87 MET A CA 1
ATOM 695 C C . MET A 1 87 ? -8.203 -13.536 -0.396 1.00 81.31 87 MET A C 1
ATOM 697 O O . MET A 1 87 ? -8.848 -12.749 0.289 1.00 81.31 87 MET A O 1
ATOM 701 N N . MET A 1 88 ? -8.327 -14.861 -0.277 1.00 86.00 88 MET A N 1
ATOM 702 C CA . MET A 1 88 ? -9.258 -15.483 0.668 1.00 86.00 88 MET A CA 1
ATOM 703 C C . MET A 1 88 ? -8.933 -15.114 2.123 1.00 86.00 88 MET A C 1
ATOM 705 O O . MET A 1 88 ? -9.841 -14.829 2.900 1.00 86.00 88 MET A O 1
ATOM 709 N N . GLU A 1 89 ? -7.654 -15.089 2.504 1.00 89.19 89 GLU A N 1
ATOM 710 C CA . GLU A 1 89 ? -7.236 -14.668 3.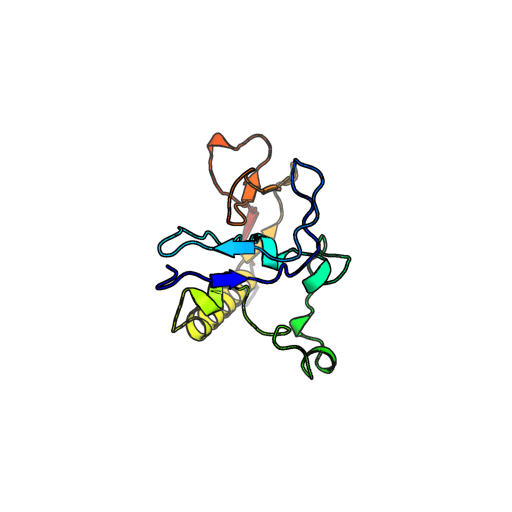845 1.00 89.19 89 GLU A CA 1
ATOM 711 C C . GLU A 1 89 ? -7.595 -13.207 4.120 1.00 89.19 89 GLU A C 1
ATOM 713 O O . GLU A 1 89 ? -8.139 -12.897 5.179 1.00 89.19 89 GLU A O 1
ATOM 718 N N . ILE A 1 90 ? -7.341 -12.312 3.160 1.00 87.31 90 ILE A N 1
ATOM 719 C CA . ILE A 1 90 ? -7.691 -10.893 3.277 1.00 87.31 90 ILE A CA 1
ATOM 720 C C . ILE A 1 90 ? -9.206 -10.728 3.430 1.00 87.31 90 ILE A C 1
ATOM 722 O O . ILE A 1 90 ? -9.650 -10.015 4.328 1.00 87.31 90 ILE A O 1
ATOM 726 N N . GLU A 1 91 ? -10.002 -11.404 2.599 1.00 87.94 91 GLU A N 1
ATOM 727 C CA . GLU A 1 91 ? -11.466 -11.373 2.677 1.00 87.94 91 GLU A CA 1
ATOM 728 C C . GLU A 1 91 ? -11.969 -11.874 4.038 1.00 87.94 91 GLU A C 1
ATOM 730 O O . GLU A 1 91 ? -12.776 -11.199 4.679 1.00 87.94 91 GLU A O 1
ATOM 735 N N . MET A 1 92 ? -11.443 -13.003 4.526 1.00 94.38 92 MET A N 1
ATOM 736 C CA . MET A 1 92 ? -11.798 -13.560 5.836 1.00 94.38 92 MET A CA 1
ATOM 737 C C . MET A 1 92 ? -11.440 -12.616 6.987 1.00 94.38 92 MET A C 1
ATOM 739 O O . MET A 1 92 ? -12.267 -12.377 7.866 1.00 94.38 92 MET A O 1
ATOM 743 N N . ILE A 1 93 ? -10.232 -12.045 6.977 1.00 94.62 93 ILE A N 1
ATOM 744 C CA . ILE A 1 93 ? -9.796 -11.081 7.995 1.00 94.62 93 ILE A CA 1
ATOM 745 C C . ILE A 1 93 ? -10.709 -9.853 7.982 1.00 94.62 93 ILE A C 1
ATOM 747 O O . ILE A 1 93 ? -11.161 -9.425 9.040 1.00 94.62 93 ILE A O 1
ATOM 751 N N . ILE A 1 94 ? -11.023 -9.298 6.807 1.00 92.94 94 ILE A N 1
ATOM 752 C CA . ILE A 1 94 ? -11.905 -8.130 6.692 1.00 92.94 94 ILE A CA 1
ATOM 753 C C . ILE A 1 94 ? -13.293 -8.440 7.261 1.00 92.94 94 ILE A C 1
ATOM 755 O O . ILE A 1 94 ? -13.814 -7.643 8.041 1.00 92.94 94 ILE A O 1
ATOM 759 N N . VAL A 1 95 ? -13.879 -9.590 6.917 1.00 94.06 95 VAL A N 1
ATOM 760 C CA . VAL A 1 95 ? -15.200 -9.997 7.423 1.00 94.06 95 VAL A CA 1
ATOM 761 C C . VAL A 1 95 ? -15.199 -10.107 8.946 1.00 94.06 95 VAL A C 1
ATOM 763 O O . VAL A 1 95 ? -16.088 -9.559 9.597 1.00 94.06 95 VAL A O 1
ATOM 766 N N . GLU A 1 96 ? -14.194 -10.758 9.530 1.00 94.62 96 GLU A N 1
ATOM 767 C CA . GLU A 1 96 ? -14.109 -10.917 10.984 1.00 94.62 96 GLU A CA 1
ATOM 768 C C . GLU A 1 96 ? -13.844 -9.587 11.702 1.00 94.62 96 GLU A C 1
ATOM 770 O O . GLU A 1 96 ? -14.472 -9.304 12.724 1.00 94.62 96 GLU A O 1
ATOM 775 N N . LEU A 1 97 ? -12.995 -8.717 11.145 1.00 95.00 97 LEU A N 1
ATOM 776 C CA . LEU A 1 97 ? -12.779 -7.375 11.689 1.00 95.00 97 LEU A CA 1
ATOM 777 C C . LEU A 1 97 ? -14.071 -6.551 11.668 1.00 95.00 97 LEU A C 1
ATOM 779 O O . LEU A 1 97 ? -14.421 -5.956 12.682 1.00 95.00 97 LEU A O 1
ATOM 783 N N . LEU A 1 98 ? -14.810 -6.548 10.556 1.00 93.62 98 LEU A N 1
ATOM 784 C CA . LEU A 1 98 ? -16.081 -5.821 10.435 1.00 93.62 98 LEU A CA 1
ATOM 785 C C . LEU A 1 98 ? -17.199 -6.416 11.300 1.00 93.62 98 LEU A C 1
ATOM 787 O O . LEU A 1 98 ? -18.158 -5.727 11.647 1.00 93.62 98 LEU A O 1
ATOM 791 N N . ARG A 1 99 ? -17.100 -7.699 11.659 1.00 92.31 99 ARG A N 1
ATOM 792 C CA . ARG A 1 99 ? -18.062 -8.355 12.547 1.00 92.31 99 ARG A CA 1
ATOM 793 C C . ARG A 1 99 ? -17.952 -7.847 13.984 1.00 92.31 99 ARG A C 1
ATOM 795 O O . ARG A 1 99 ? -18.980 -7.736 14.657 1.00 92.31 99 ARG A O 1
ATOM 802 N N . VAL A 1 100 ? -16.730 -7.583 14.448 1.00 95.06 100 VAL A N 1
ATOM 803 C CA . VAL A 1 100 ? -16.436 -7.284 15.860 1.00 95.06 100 VAL A CA 1
ATOM 804 C C . VAL A 1 100 ? -16.036 -5.833 16.114 1.00 95.06 100 VAL A C 1
ATOM 806 O O . VAL A 1 100 ? -16.087 -5.394 17.263 1.00 95.06 100 VAL A O 1
ATOM 809 N N . LEU A 1 101 ? -15.672 -5.077 15.075 1.00 95.94 101 LEU A N 1
ATOM 810 C CA . LEU A 1 101 ? -15.188 -3.705 15.187 1.00 95.94 101 LEU A CA 1
ATOM 811 C C . LEU A 1 101 ? -15.988 -2.730 14.320 1.00 95.94 101 LEU A C 1
ATOM 813 O O . LEU A 1 101 ? -16.341 -3.020 13.179 1.00 95.94 101 LEU A O 1
ATOM 817 N N . GLU A 1 102 ? -16.181 -1.526 14.846 1.00 94.88 102 GLU A N 1
ATOM 818 C CA . GLU A 1 102 ? -16.572 -0.351 14.075 1.00 94.88 102 GLU A CA 1
ATOM 819 C C . GLU A 1 102 ? -15.341 0.504 13.788 1.00 94.88 102 GLU A C 1
ATOM 821 O O . GLU A 1 102 ? -14.542 0.791 14.686 1.00 94.88 102 GLU A O 1
ATOM 826 N N . PHE A 1 103 ? -15.220 0.954 12.541 1.00 93.44 103 PHE A N 1
ATOM 827 C CA . PHE A 1 103 ? -14.138 1.819 12.088 1.00 93.44 103 PHE A CA 1
ATOM 828 C C . PHE A 1 103 ? -14.669 3.221 11.800 1.00 93.44 103 PHE A C 1
ATOM 830 O O . PHE A 1 103 ? -15.710 3.385 11.165 1.00 93.44 103 PHE A O 1
ATOM 837 N N . SER A 1 104 ? -13.935 4.247 12.222 1.00 93.00 104 SER A N 1
ATOM 838 C CA . SER A 1 104 ? -14.219 5.635 11.858 1.00 93.00 104 SER A CA 1
ATOM 839 C C . SER A 1 104 ? -12.940 6.397 11.535 1.00 93.00 104 SER A C 1
ATOM 841 O O . SER A 1 104 ? -11.847 6.035 11.974 1.00 93.00 104 SER A O 1
ATOM 843 N N . LEU A 1 105 ? -13.068 7.494 10.789 1.00 92.31 105 LEU A N 1
ATOM 844 C CA . LEU A 1 105 ? -11.948 8.409 10.582 1.00 92.31 105 LEU A CA 1
ATOM 845 C C . LEU A 1 105 ? -11.620 9.169 11.883 1.00 92.31 105 LEU A C 1
ATOM 847 O O . LEU A 1 105 ? -12.517 9.385 12.709 1.00 92.31 105 LEU A O 1
ATOM 851 N N . PRO A 1 106 ? -10.357 9.593 12.078 1.00 90.94 106 PRO A N 1
ATOM 852 C CA . PRO A 1 106 ? -9.993 10.541 13.127 1.00 90.94 106 PRO A CA 1
ATOM 853 C C . PRO A 1 106 ? -10.842 11.820 13.061 1.00 90.94 106 PRO A C 1
ATOM 855 O O . PRO A 1 106 ? -11.204 12.270 11.973 1.00 90.94 106 PRO A O 1
ATOM 858 N N . ARG A 1 107 ? -11.142 12.431 14.218 1.00 85.69 107 ARG A N 1
ATOM 859 C CA . ARG A 1 107 ? -12.018 13.623 14.301 1.00 85.69 107 ARG A CA 1
ATOM 860 C C . ARG A 1 107 ? -11.501 14.808 13.489 1.00 85.69 107 ARG A C 1
ATOM 862 O O . ARG A 1 107 ? -12.301 15.529 12.907 1.00 85.69 107 ARG A O 1
ATOM 869 N N . ASP A 1 108 ? -10.183 14.962 13.418 1.00 85.75 108 ASP A N 1
ATOM 870 C C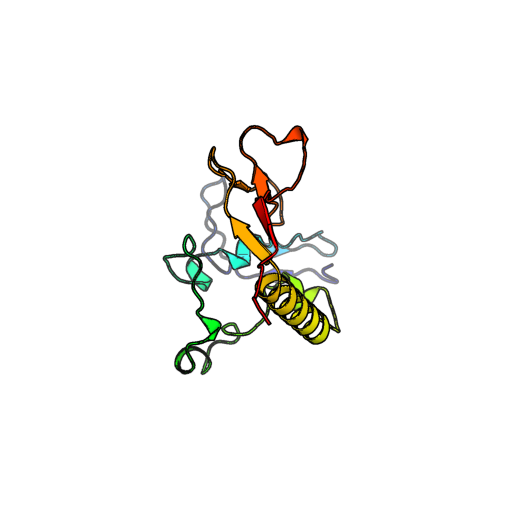A . ASP A 1 108 ? -9.520 16.047 12.685 1.00 85.75 108 ASP A CA 1
ATOM 871 C C . ASP A 1 108 ? -9.462 15.788 11.166 1.00 85.75 108 ASP A C 1
ATOM 873 O O . ASP A 1 108 ? -8.839 16.538 10.415 1.00 85.75 108 ASP A O 1
ATOM 877 N N . GLY A 1 109 ? -10.112 14.715 10.702 1.00 84.75 109 GLY A N 1
ATOM 878 C CA . GLY A 1 109 ? -10.047 14.244 9.330 1.00 84.75 109 GLY A CA 1
ATOM 879 C C . GLY A 1 109 ? -8.758 13.481 9.033 1.00 84.75 109 GLY A C 1
ATOM 880 O O . GLY A 1 109 ? -7.850 13.354 9.857 1.00 84.75 109 GLY A O 1
ATOM 881 N N . LEU A 1 110 ? -8.690 12.931 7.823 1.00 88.12 110 LEU A N 1
ATOM 882 C CA . LEU A 1 110 ? -7.543 12.166 7.359 1.00 88.12 110 LEU A CA 1
ATOM 883 C C . LEU A 1 110 ? -7.239 12.516 5.905 1.00 88.12 110 LEU A C 1
ATOM 885 O O . LEU A 1 110 ? -7.954 12.095 5.000 1.00 88.12 110 LEU A O 1
ATOM 889 N N . LEU A 1 111 ? -6.166 13.278 5.680 1.00 90.50 111 LEU A N 1
ATOM 890 C CA . LEU A 1 111 ? -5.692 13.588 4.333 1.00 90.50 111 LEU A CA 1
ATOM 891 C C . LEU A 1 111 ? -4.510 12.691 3.970 1.00 90.50 111 LEU A C 1
ATOM 893 O O . LEU A 1 111 ? -3.370 12.951 4.368 1.00 90.50 111 LEU A O 1
ATOM 897 N N . ILE A 1 112 ? -4.790 11.655 3.187 1.00 89.69 112 ILE A N 1
ATOM 898 C CA . ILE A 1 112 ? -3.780 10.720 2.689 1.00 89.69 112 ILE A CA 1
ATOM 899 C C . ILE A 1 112 ? -3.231 11.231 1.359 1.00 89.69 112 ILE A C 1
ATOM 901 O O . ILE A 1 112 ? -3.985 11.651 0.483 1.00 89.69 112 ILE A O 1
ATOM 905 N N . ARG A 1 113 ? -1.911 11.177 1.194 1.00 87.12 113 ARG A N 1
ATOM 906 C CA . ARG A 1 113 ? -1.231 11.445 -0.073 1.00 87.12 113 ARG A CA 1
ATOM 907 C C . ARG A 1 113 ? -0.307 10.286 -0.423 1.00 87.12 113 ARG A C 1
ATOM 909 O O . ARG A 1 113 ? 0.232 9.616 0.451 1.00 87.12 113 ARG A O 1
ATOM 916 N N . HIS A 1 114 ? -0.116 10.068 -1.715 1.00 83.88 114 HIS A N 1
ATOM 917 C CA . HIS A 1 114 ? 0.882 9.140 -2.229 1.00 83.88 114 HIS A CA 1
ATOM 918 C C . HIS A 1 114 ? 2.310 9.671 -2.015 1.00 83.88 114 HIS A C 1
ATOM 920 O O . HIS A 1 114 ? 2.553 10.871 -2.174 1.00 83.88 114 HIS A O 1
ATOM 926 N N . TYR A 1 115 ? 3.252 8.787 -1.668 1.00 83.94 115 TYR A N 1
ATOM 927 C CA . TYR A 1 115 ? 4.676 9.134 -1.592 1.00 83.94 115 TYR A CA 1
ATOM 928 C C . TYR A 1 115 ? 5.229 9.498 -2.989 1.00 83.94 115 TYR A C 1
ATOM 930 O O . TYR A 1 115 ? 5.271 8.633 -3.871 1.00 83.94 115 TYR A O 1
ATOM 938 N N . PRO A 1 116 ? 5.717 10.734 -3.210 1.00 76.44 116 PRO A N 1
ATOM 939 C CA . PRO A 1 116 ? 6.189 11.166 -4.523 1.00 76.44 116 PRO A CA 1
ATOM 940 C C . PRO A 1 116 ? 7.421 10.370 -4.972 1.00 76.44 116 PRO A C 1
ATOM 942 O O . PRO A 1 116 ? 8.376 10.200 -4.221 1.00 76.44 116 PRO A O 1
ATOM 945 N N . GLY A 1 117 ? 7.412 9.888 -6.217 1.00 76.00 117 GLY A N 1
ATOM 946 C CA . GLY A 1 117 ? 8.515 9.101 -6.785 1.00 76.00 117 GLY A CA 1
ATOM 947 C C . GLY A 1 117 ? 8.527 7.622 -6.380 1.00 76.00 117 GLY A C 1
ATOM 948 O O . GLY A 1 117 ? 9.401 6.882 -6.829 1.00 76.00 117 GLY A O 1
ATOM 949 N N . SER A 1 118 ? 7.558 7.167 -5.579 1.00 76.56 118 SER A N 1
ATOM 950 C CA . SER A 1 118 ? 7.387 5.741 -5.301 1.00 76.56 118 SER A CA 1
ATOM 951 C C . SER A 1 118 ? 6.796 5.012 -6.508 1.00 76.56 118 SER A C 1
ATOM 953 O O . SER A 1 118 ? 5.823 5.462 -7.111 1.00 76.56 118 SER A O 1
ATOM 955 N N . GLN A 1 119 ? 7.356 3.843 -6.820 1.00 71.69 119 GLN A N 1
ATOM 956 C CA . GLN A 1 119 ? 6.845 2.934 -7.853 1.00 71.69 119 GLN A CA 1
ATOM 957 C C . GLN A 1 119 ? 5.554 2.229 -7.408 1.00 71.69 119 GLN A C 1
ATOM 959 O O . GLN A 1 119 ? 4.755 1.819 -8.247 1.00 71.69 119 GLN A O 1
ATOM 964 N N . MET A 1 120 ? 5.347 2.103 -6.092 1.00 74.06 120 MET A N 1
ATOM 965 C CA . MET A 1 120 ? 4.159 1.535 -5.445 1.00 74.06 120 MET A CA 1
ATOM 966 C C . MET A 1 120 ? 3.279 2.630 -4.847 1.00 74.06 120 MET A C 1
ATOM 968 O O . MET A 1 120 ? 3.782 3.687 -4.458 1.00 74.06 120 MET A O 1
ATOM 972 N N . VAL A 1 121 ? 1.978 2.370 -4.697 1.00 78.25 121 VAL A N 1
ATOM 973 C CA . VAL A 1 121 ? 1.088 3.266 -3.950 1.00 78.25 121 VAL A CA 1
ATOM 974 C C . VAL A 1 121 ? 1.394 3.149 -2.456 1.00 78.25 121 VAL A C 1
ATOM 976 O O . VAL A 1 121 ? 0.980 2.195 -1.811 1.00 78.25 121 VAL A O 1
ATOM 979 N N . ILE A 1 122 ? 2.145 4.110 -1.912 1.00 85.69 122 ILE A N 1
ATOM 980 C CA . ILE A 1 122 ? 2.473 4.182 -0.484 1.00 85.69 122 ILE A CA 1
ATOM 981 C C . ILE A 1 122 ? 1.646 5.313 0.141 1.00 85.69 122 ILE A C 1
ATOM 983 O O . ILE A 1 122 ? 1.860 6.472 -0.233 1.00 85.69 122 ILE A O 1
ATOM 987 N N . PRO A 1 123 ? 0.703 5.009 1.053 1.00 89.25 123 PRO A N 1
ATOM 988 C CA . PRO A 1 123 ? -0.117 6.020 1.702 1.00 89.25 123 PRO A CA 1
ATOM 989 C C . PRO A 1 123 ? 0.668 6.731 2.806 1.00 89.25 123 PRO A C 1
ATOM 991 O O . PRO A 1 123 ? 1.238 6.097 3.692 1.00 89.25 123 PRO A O 1
ATOM 994 N N . LEU A 1 124 ? 0.661 8.058 2.773 1.00 91.75 124 LEU A N 1
ATOM 995 C CA . LEU A 1 124 ? 1.214 8.919 3.811 1.00 91.75 124 LEU A CA 1
ATOM 996 C C . LEU A 1 124 ? 0.139 9.845 4.351 1.00 91.75 124 LEU A C 1
ATOM 998 O O . LEU A 1 124 ? -0.640 10.416 3.587 1.00 91.75 124 LEU A O 1
ATOM 1002 N N . VAL A 1 125 ? 0.171 10.097 5.653 1.00 91.88 125 VAL A N 1
ATOM 1003 C CA . VAL A 1 125 ? -0.625 11.175 6.239 1.00 91.88 125 VAL A CA 1
ATOM 1004 C C . VAL A 1 125 ? 0.046 12.511 5.937 1.00 91.88 125 VAL A C 1
ATOM 1006 O O . VAL A 1 125 ? 1.234 12.710 6.203 1.00 91.88 125 VAL A O 1
ATOM 1009 N N . SER A 1 126 ? -0.718 13.442 5.370 1.00 88.69 126 SER A N 1
ATOM 1010 C CA . SER A 1 126 ? -0.223 14.776 5.027 1.00 88.69 126 SER A CA 1
ATOM 1011 C C . SER A 1 126 ? 0.324 15.482 6.269 1.00 88.69 126 SER A C 1
ATOM 1013 O O . SER A 1 126 ? -0.340 15.547 7.299 1.00 88.69 126 SER A O 1
ATOM 1015 N N . GLY A 1 127 ? 1.553 15.994 6.176 1.00 86.38 127 GLY A N 1
ATOM 1016 C CA . GLY A 1 127 ? 2.247 16.630 7.302 1.00 86.38 127 GLY A CA 1
ATOM 1017 C C . GLY A 1 127 ? 2.928 15.662 8.280 1.00 86.38 127 GLY A C 1
ATOM 1018 O O . GLY A 1 127 ? 3.632 16.127 9.168 1.00 86.38 127 GLY A O 1
ATOM 1019 N N . LYS A 1 128 ? 2.784 14.340 8.102 1.00 85.69 128 LYS A N 1
ATOM 1020 C CA . LYS A 1 128 ? 3.389 13.298 8.955 1.00 85.69 128 LYS A CA 1
ATOM 1021 C C . LYS A 1 128 ? 4.261 12.312 8.172 1.00 85.69 128 LYS A C 1
ATOM 1023 O O . LYS A 1 128 ? 4.305 11.124 8.470 1.00 85.69 128 LYS A O 1
ATOM 1028 N N . THR A 1 129 ? 4.971 12.793 7.152 1.00 82.69 129 THR A N 1
ATOM 1029 C CA . THR A 1 129 ? 5.830 11.947 6.303 1.00 82.69 129 THR A CA 1
ATOM 1030 C C . THR A 1 129 ? 6.924 11.219 7.096 1.00 82.69 129 THR A C 1
ATOM 1032 O O . THR A 1 129 ? 7.322 10.124 6.711 1.00 82.69 129 THR A O 1
ATOM 1035 N N . GLY A 1 130 ? 7.399 11.807 8.202 1.00 85.38 130 GLY A N 1
ATOM 1036 C CA . GLY A 1 130 ? 8.419 11.208 9.073 1.00 85.38 130 GLY A CA 1
ATOM 1037 C C . GLY A 1 130 ? 7.958 9.952 9.818 1.00 85.38 130 GLY A C 1
ATOM 1038 O O . GLY A 1 130 ? 8.793 9.125 10.165 1.00 85.38 130 GLY A O 1
ATOM 1039 N N . ASP A 1 131 ? 6.647 9.772 9.990 1.00 88.38 131 ASP A N 1
ATOM 1040 C CA . ASP A 1 131 ? 6.062 8.602 10.660 1.00 88.38 131 ASP A CA 1
ATOM 1041 C C . ASP A 1 131 ? 5.986 7.380 9.725 1.00 88.38 131 ASP A C 1
ATOM 1043 O O . ASP A 1 131 ? 5.626 6.282 10.145 1.00 88.38 131 ASP A O 1
ATOM 1047 N N . GLY A 1 132 ? 6.317 7.561 8.443 1.00 89.31 132 GLY A N 1
ATOM 1048 C CA . GLY A 1 132 ? 6.262 6.512 7.434 1.00 89.31 132 GLY A CA 1
ATOM 1049 C C . GLY A 1 132 ? 4.855 6.257 6.887 1.00 89.31 132 GLY A C 1
ATOM 1050 O O . GLY A 1 132 ? 3.972 7.117 6.924 1.00 89.31 132 GLY A O 1
ATOM 1051 N N . ALA A 1 133 ? 4.678 5.074 6.294 1.00 91.06 133 ALA A N 1
ATOM 1052 C CA . ALA A 1 133 ? 3.440 4.683 5.629 1.00 91.06 133 ALA A CA 1
ATOM 1053 C C . ALA A 1 133 ? 2.349 4.330 6.648 1.00 91.06 133 ALA A C 1
ATOM 1055 O O . ALA A 1 133 ? 2.545 3.441 7.476 1.00 91.06 133 ALA A O 1
ATOM 1056 N N . GLN A 1 134 ? 1.196 5.002 6.581 1.00 89.75 134 GLN A N 1
ATOM 1057 C CA . GLN A 1 134 ? 0.116 4.799 7.551 1.00 89.75 134 GLN A CA 1
ATOM 1058 C C . GLN A 1 134 ? -1.265 5.209 7.028 1.00 89.75 134 GLN A C 1
ATOM 1060 O O . GLN A 1 134 ? -1.409 6.153 6.249 1.00 89.75 134 GLN A O 1
ATOM 1065 N N . VAL A 1 135 ? -2.286 4.511 7.534 1.00 91.12 135 VAL A N 1
ATOM 1066 C CA . VAL A 1 135 ? -3.714 4.812 7.360 1.00 91.12 135 VAL A CA 1
ATOM 1067 C C . VAL A 1 135 ? -4.386 4.701 8.736 1.00 91.12 135 VAL A C 1
ATOM 1069 O O . VAL A 1 135 ? -4.923 3.649 9.079 1.00 91.12 135 VAL A O 1
ATOM 1072 N N . PRO A 1 136 ? -4.283 5.733 9.590 1.00 92.00 136 PRO A N 1
ATOM 1073 C CA . PRO A 1 136 ? -4.819 5.671 10.942 1.00 92.00 136 PRO A CA 1
ATOM 1074 C C . PRO A 1 136 ? -6.350 5.654 10.926 1.00 92.00 136 PRO A C 1
ATOM 1076 O O . PRO A 1 136 ? -6.991 6.543 10.366 1.00 92.00 136 PRO A O 1
ATOM 1079 N N . LEU A 1 137 ? -6.929 4.659 11.594 1.00 93.00 137 LEU A N 1
ATOM 1080 C CA . LEU A 1 137 ? -8.367 4.520 11.805 1.00 93.00 137 LEU A CA 1
ATOM 1081 C C . LEU A 1 137 ? -8.665 4.516 13.305 1.00 93.00 137 LEU A C 1
ATOM 1083 O O . LEU A 1 137 ? -7.895 3.981 14.103 1.00 93.00 137 LEU A O 1
ATOM 1087 N N . CYS A 1 138 ? -9.793 5.101 13.692 1.00 93.88 138 CYS A N 1
ATOM 1088 C CA . CYS A 1 138 ? -10.353 4.912 15.022 1.00 93.88 138 CYS A CA 1
ATOM 1089 C C . CYS A 1 138 ? -11.167 3.619 15.033 1.00 93.88 138 CYS A C 1
ATOM 1091 O O . CYS A 1 138 ? -11.923 3.356 14.100 1.00 93.88 138 CYS A O 1
ATOM 1093 N N . VAL A 1 139 ? -11.019 2.834 16.096 1.00 94.62 139 VAL A N 1
ATOM 1094 C CA . VAL A 1 139 ? -11.625 1.508 16.220 1.00 94.62 139 VAL A CA 1
ATOM 1095 C C . VAL A 1 139 ? -12.427 1.439 17.514 1.00 94.62 139 VAL A C 1
ATOM 1097 O O . VAL A 1 139 ? -11.958 1.900 18.557 1.00 94.62 139 VAL A O 1
ATOM 1100 N N . LYS A 1 140 ? -13.625 0.858 17.456 1.00 94.94 140 LYS A N 1
ATOM 1101 C CA . LYS A 1 140 ? -14.452 0.531 18.625 1.00 94.94 140 LYS A CA 1
ATOM 1102 C C . LYS A 1 140 ? -14.915 -0.914 18.538 1.00 94.94 140 LYS A C 1
ATOM 1104 O O . LYS A 1 140 ? -15.140 -1.406 17.442 1.00 94.94 140 LYS A O 1
ATOM 1109 N N . VAL A 1 141 ? -15.075 -1.583 19.675 1.00 94.56 141 VAL A N 1
ATOM 1110 C CA . VAL A 1 141 ? -15.670 -2.926 19.710 1.00 94.56 141 VAL A CA 1
ATOM 1111 C C . VAL A 1 141 ? -17.186 -2.796 19.595 1.00 94.56 141 VAL A C 1
ATOM 1113 O O . VAL A 1 141 ? -17.786 -1.967 20.277 1.00 94.56 141 VAL A O 1
ATOM 1116 N N . VAL A 1 142 ? -17.797 -3.611 18.738 1.00 90.62 142 VAL A N 1
ATOM 1117 C CA . VAL A 1 142 ? -19.253 -3.702 18.619 1.00 90.62 142 VAL A CA 1
ATOM 1118 C C . VAL A 1 142 ? -19.784 -4.495 19.814 1.00 90.62 142 VAL A C 1
ATOM 1120 O O . VAL A 1 142 ? -19.584 -5.707 19.901 1.00 90.62 142 VAL A O 1
ATOM 1123 N N . GLU A 1 143 ? -20.499 -3.843 20.728 1.00 79.62 143 GLU A N 1
ATOM 1124 C CA . GLU A 1 143 ? -21.271 -4.540 21.760 1.00 79.62 143 GLU A CA 1
ATOM 1125 C C . GLU A 1 143 ? -22.572 -5.066 21.142 1.00 79.62 143 GLU A C 1
ATOM 1127 O O . GLU A 1 143 ? -23.519 -4.315 20.910 1.00 79.62 143 GLU A O 1
ATOM 1132 N N . ARG A 1 144 ? -22.636 -6.369 20.846 1.00 68.31 144 ARG A N 1
ATOM 1133 C CA . ARG A 1 144 ? -23.907 -7.024 20.503 1.00 68.31 144 ARG A CA 1
ATOM 1134 C C . ARG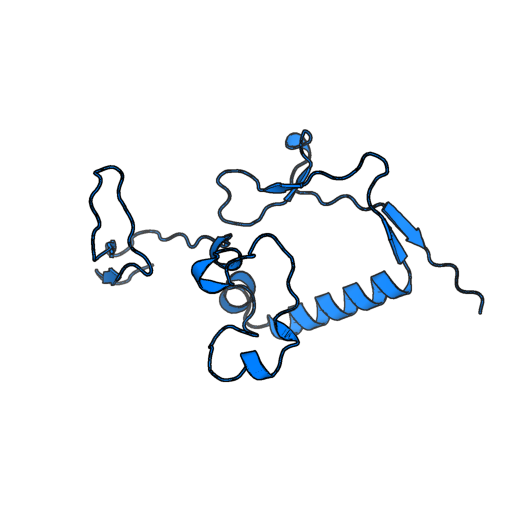 A 1 144 ? -24.474 -7.676 21.757 1.00 68.31 144 ARG A C 1
ATOM 1136 O O . ARG A 1 144 ? -23.828 -8.544 22.341 1.00 68.31 144 ARG A O 1
ATOM 1143 N N . GLN A 1 145 ? -25.667 -7.249 22.168 1.00 55.94 145 GLN A N 1
ATOM 1144 C CA . GLN A 1 145 ? -26.443 -7.967 23.178 1.00 55.94 145 GLN A CA 1
ATOM 1145 C C . GLN A 1 145 ? -26.772 -9.365 22.633 1.00 55.94 145 GLN A C 1
ATOM 1147 O O . GLN A 1 145 ? -27.185 -9.490 21.478 1.00 55.94 145 GLN A O 1
ATOM 1152 N N . ALA A 1 146 ? -26.485 -10.382 23.447 1.00 51.22 146 ALA A N 1
ATOM 1153 C CA . ALA A 1 146 ? -26.734 -11.792 23.155 1.00 51.22 146 ALA A CA 1
ATOM 1154 C C . ALA A 1 146 ? -28.231 -12.126 23.154 1.00 51.22 146 ALA A C 1
ATOM 1156 O O . ALA A 1 146 ? -28.968 -11.507 23.956 1.00 51.22 146 ALA A O 1
#